Protein AF-A0AAV4TVP8-F1 (afdb_monomer)

Radius of gyration: 25.87 Å; Cα contacts (8 Å, |Δi|>4): 51; chains: 1; bounding box: 47×32×69 Å

Organism: Caerostris extrusa (NCBI:txid172846)

Solvent-accessible surface area (backbone atoms only — not comparable to full-atom values): 8384 Å² total; per-residue (Å²): 136,60,67,69,60,54,50,61,72,75,49,58,78,89,75,64,75,61,70,58,69,95,64,34,41,67,48,48,73,75,71,66,66,56,71,70,55,50,64,74,65,41,41,85,76,56,44,78,54,76,81,48,61,76,90,69,37,76,80,53,68,90,73,68,58,64,68,60,55,55,58,58,65,62,67,57,74,75,74,66,76,66,82,63,49,68,68,56,51,58,57,57,71,75,44,98,42,70,69,57,46,52,53,53,50,52,52,53,53,50,49,63,53,36,76,76,41,59,82,89,73,39,86,79,79,83,82,77,134

Structure (mmCIF, N/CA/C/O backbone):
data_AF-A0AAV4TVP8-F1
#
_entry.id   AF-A0AAV4TVP8-F1
#
loop_
_atom_site.group_PDB
_atom_site.id
_atom_site.type_symbol
_atom_site.label_atom_id
_atom_site.label_alt_id
_atom_site.label_comp_id
_atom_site.label_asym_id
_atom_site.label_entity_id
_atom_site.label_seq_id
_atom_site.pdbx_PDB_ins_code
_atom_site.Cartn_x
_atom_site.Cartn_y
_atom_site.Cartn_z
_atom_site.occupancy
_atom_site.B_iso_or_equiv
_atom_site.auth_seq_id
_atom_site.auth_comp_id
_atom_site.auth_asym_id
_atom_site.auth_atom_id
_atom_site.pdbx_PDB_model_num
ATOM 1 N N . MET A 1 1 ? -9.911 15.261 4.081 1.00 55.47 1 MET A N 1
ATOM 2 C CA . MET A 1 1 ? -10.388 14.686 5.358 1.00 55.47 1 MET A CA 1
ATOM 3 C C . MET A 1 1 ? -9.309 13.753 5.886 1.00 55.47 1 MET A C 1
ATOM 5 O O . MET A 1 1 ? -8.858 12.897 5.137 1.00 55.47 1 MET A O 1
ATOM 9 N N . ASN A 1 2 ? -8.816 13.964 7.107 1.00 81.38 2 ASN A N 1
ATOM 10 C CA . ASN A 1 2 ? -7.798 13.097 7.707 1.00 81.38 2 ASN A CA 1
ATOM 11 C C . ASN A 1 2 ? -8.477 12.205 8.751 1.00 81.38 2 ASN A C 1
ATOM 13 O O . ASN A 1 2 ? -8.675 12.636 9.884 1.00 81.38 2 ASN A O 1
ATOM 17 N N . ARG A 1 3 ? -8.822 10.974 8.355 1.00 81.94 3 ARG A N 1
ATOM 18 C CA . ARG A 1 3 ? -9.527 10.004 9.213 1.00 81.94 3 ARG A CA 1
ATOM 19 C C . ARG A 1 3 ? -8.770 9.708 10.511 1.00 81.94 3 ARG A C 1
ATOM 21 O O . ARG A 1 3 ? -9.388 9.481 11.539 1.00 81.94 3 ARG A O 1
ATOM 28 N N . VAL A 1 4 ? -7.435 9.782 10.496 1.00 84.25 4 VAL A N 1
ATOM 29 C CA . VAL A 1 4 ? -6.616 9.588 11.704 1.00 84.25 4 VAL A CA 1
ATOM 30 C C . VAL A 1 4 ? -6.852 10.712 12.710 1.00 84.25 4 VAL A C 1
ATOM 32 O O . VAL A 1 4 ? -6.947 10.455 13.904 1.00 84.25 4 VAL A O 1
ATOM 35 N N . LYS A 1 5 ? -6.962 11.962 12.243 1.00 88.94 5 LYS A N 1
ATOM 36 C CA . LYS A 1 5 ? -7.224 13.109 13.124 1.00 88.94 5 LYS A CA 1
ATOM 37 C C . LYS A 1 5 ? -8.613 13.017 13.758 1.00 88.94 5 LYS A C 1
ATOM 39 O O . LYS A 1 5 ? -8.738 13.280 14.944 1.00 88.94 5 LYS A O 1
ATOM 44 N N . GLU A 1 6 ? -9.611 12.618 12.977 1.00 90.25 6 GLU A N 1
ATOM 45 C CA . GLU A 1 6 ? -10.996 12.433 13.424 1.00 90.25 6 GLU A CA 1
ATOM 46 C C . GLU A 1 6 ? -11.118 11.338 14.495 1.00 90.25 6 GLU A C 1
ATOM 48 O O . GLU A 1 6 ? -11.623 11.602 15.585 1.00 90.25 6 GLU A O 1
ATOM 53 N N . ILE A 1 7 ? -10.557 10.149 14.242 1.00 86.38 7 ILE A N 1
ATOM 54 C CA . ILE A 1 7 ? -10.559 9.038 15.209 1.00 86.38 7 ILE A CA 1
ATOM 55 C C . ILE A 1 7 ? -9.861 9.454 16.510 1.00 86.38 7 ILE A C 1
ATOM 57 O O . ILE A 1 7 ? -10.394 9.232 17.593 1.00 86.38 7 ILE A O 1
ATOM 61 N N . ARG A 1 8 ? -8.703 10.122 16.417 1.00 88.69 8 ARG A N 1
ATOM 62 C CA . ARG A 1 8 ? -7.959 10.607 17.593 1.00 88.69 8 ARG A CA 1
ATOM 63 C C . ARG A 1 8 ? -8.659 11.737 18.345 1.00 88.69 8 ARG A C 1
ATOM 65 O O . ARG A 1 8 ? -8.335 11.952 19.502 1.00 88.69 8 ARG A O 1
ATOM 72 N N . SER A 1 9 ? -9.560 12.481 17.703 1.00 92.94 9 SER A N 1
ATOM 73 C CA . SER A 1 9 ? -10.373 13.494 18.389 1.00 92.94 9 SER A CA 1
ATOM 74 C C . SER A 1 9 ? -11.613 12.919 19.073 1.00 92.94 9 SER A C 1
ATOM 76 O O . SER A 1 9 ? -12.149 13.570 19.959 1.00 92.94 9 SER A O 1
ATOM 78 N N . GLY A 1 10 ? -12.075 11.734 18.657 1.00 91.88 10 GLY A N 1
ATOM 79 C CA . GLY A 1 10 ? -13.302 11.106 19.159 1.00 91.88 10 GLY A CA 1
ATOM 80 C C . GLY A 1 10 ? -13.091 9.848 20.004 1.00 91.88 10 GLY A C 1
ATOM 81 O O . GLY A 1 10 ? -14.073 9.219 20.381 1.00 91.88 10 GLY A O 1
ATOM 82 N N . SER A 1 11 ? -11.846 9.442 20.266 1.00 92.12 11 SER A N 1
ATOM 83 C CA . SER A 1 11 ? -11.536 8.251 21.063 1.00 92.12 11 SER A CA 1
ATOM 84 C C . SER A 1 11 ? -10.177 8.358 21.745 1.00 92.12 11 SER A C 1
ATOM 86 O O . SER A 1 11 ? -9.244 8.962 21.210 1.00 92.12 11 SER A O 1
ATOM 88 N N . GLU A 1 12 ? -10.060 7.718 22.902 1.00 90.31 12 GLU A N 1
ATOM 89 C CA . GLU A 1 12 ? -8.806 7.547 23.621 1.00 90.31 12 GLU A CA 1
ATOM 90 C C . GLU A 1 12 ? -8.069 6.287 23.143 1.00 90.31 12 GLU A C 1
ATOM 92 O O . GLU A 1 12 ? -8.711 5.273 22.854 1.00 90.31 12 GLU A O 1
ATOM 97 N N . PRO A 1 13 ? -6.723 6.278 23.122 1.00 85.50 13 PRO A N 1
ATOM 98 C CA . PRO A 1 13 ? -5.945 5.103 22.721 1.00 85.50 13 PRO A CA 1
ATOM 99 C C . PRO A 1 13 ? -6.262 3.833 23.524 1.00 85.50 13 PRO A C 1
ATOM 101 O O . PRO A 1 13 ? -6.108 2.730 23.013 1.00 85.50 13 PRO A O 1
ATOM 104 N N . LEU A 1 14 ? -6.710 3.986 24.774 1.00 83.50 14 LEU A N 1
ATOM 105 C CA . LEU A 1 14 ? -7.119 2.883 25.651 1.00 83.50 14 LEU A CA 1
ATOM 106 C C . LEU A 1 14 ? -8.388 2.166 25.165 1.00 83.50 14 LEU A C 1
ATOM 108 O O . LEU A 1 14 ? -8.618 1.027 25.548 1.00 83.50 14 LEU A O 1
ATOM 112 N N . GLN A 1 15 ? -9.194 2.814 24.323 1.00 84.25 15 GLN A N 1
ATOM 113 C CA . GLN A 1 15 ? -10.400 2.234 23.727 1.00 84.25 15 GLN A CA 1
ATOM 114 C C . GLN A 1 15 ? -10.089 1.441 22.446 1.00 84.25 15 GLN A C 1
ATOM 116 O O . GLN A 1 15 ? -10.993 0.893 21.817 1.00 84.25 15 GLN A O 1
ATOM 121 N N . TRP A 1 16 ? -8.831 1.428 21.990 1.00 85.12 16 TRP A N 1
ATOM 122 C CA . TRP A 1 16 ? -8.460 0.818 20.717 1.00 85.12 16 TRP A CA 1
ATOM 123 C C . TRP A 1 16 ? -8.091 -0.648 20.911 1.00 85.12 16 TRP A C 1
ATOM 125 O O . TRP A 1 16 ? -7.105 -0.974 21.569 1.00 85.12 16 TRP A O 1
ATOM 135 N N . ASN A 1 17 ? -8.845 -1.529 20.259 1.00 81.44 17 ASN A N 1
ATOM 136 C CA . ASN A 1 17 ? -8.593 -2.964 20.267 1.00 81.44 17 ASN A CA 1
ATOM 137 C C . ASN A 1 17 ? -7.906 -3.431 18.980 1.00 81.44 17 ASN A C 1
ATOM 139 O O . ASN A 1 17 ? -8.170 -2.933 17.882 1.00 81.44 17 ASN A O 1
ATOM 143 N N . TYR A 1 18 ? -7.019 -4.418 19.115 1.00 82.25 18 TYR A N 1
ATOM 144 C CA . TYR A 1 18 ? -6.442 -5.112 17.967 1.00 82.25 18 TYR A CA 1
ATOM 145 C C . TYR A 1 18 ? -7.471 -6.055 17.343 1.00 82.25 18 TYR A C 1
ATOM 147 O O . TYR A 1 18 ? -7.992 -6.940 18.018 1.00 82.25 18 TYR A O 1
ATOM 155 N N . VAL A 1 19 ? -7.691 -5.913 16.035 1.00 83.44 19 VAL A N 1
ATOM 156 C CA . VAL A 1 19 ? -8.491 -6.853 15.245 1.00 83.44 19 VAL A CA 1
ATOM 157 C C . VAL A 1 19 ? -7.549 -7.802 14.498 1.00 83.44 19 VAL A C 1
ATOM 159 O O . VAL A 1 19 ? -6.729 -7.332 13.703 1.00 83.44 19 VAL A O 1
ATOM 162 N N . PRO A 1 20 ? -7.661 -9.130 14.695 1.00 80.75 20 PRO A N 1
ATOM 163 C CA . PRO A 1 20 ? -6.912 -10.107 13.910 1.00 80.75 20 PRO A CA 1
ATOM 164 C C . PRO A 1 20 ? -7.110 -9.906 12.404 1.00 80.75 20 PRO A C 1
ATOM 166 O O . PRO A 1 20 ? -8.230 -9.701 11.941 1.00 80.75 20 PRO A O 1
ATOM 169 N N . GLY A 1 21 ? -6.038 -9.998 11.613 1.00 79.88 21 GLY A N 1
ATOM 170 C CA . GLY A 1 21 ? -6.089 -9.679 10.176 1.00 79.88 21 GLY A CA 1
ATOM 171 C C . GLY A 1 21 ? -7.087 -10.524 9.368 1.00 79.88 21 GLY A C 1
ATOM 172 O O . GLY A 1 21 ? -7.690 -10.031 8.423 1.00 79.88 21 GLY A O 1
ATOM 173 N N . ASN A 1 22 ? -7.327 -11.778 9.763 1.00 79.44 22 ASN A N 1
ATOM 174 C CA . ASN A 1 22 ? -8.356 -12.641 9.164 1.00 79.44 22 ASN A CA 1
ATOM 175 C C . ASN A 1 22 ? -9.794 -12.203 9.496 1.00 79.44 22 ASN A C 1
ATOM 177 O O . ASN A 1 22 ? -10.721 -12.590 8.787 1.00 79.44 22 ASN A O 1
ATOM 181 N N . LEU A 1 23 ? -9.970 -11.427 10.565 1.00 84.25 23 LEU A N 1
ATOM 182 C CA . LEU A 1 23 ? -11.240 -10.860 11.008 1.00 84.25 23 LEU A CA 1
ATOM 183 C C . LEU A 1 23 ? -11.400 -9.388 10.608 1.00 84.25 23 LEU A C 1
ATOM 185 O O . LEU A 1 23 ? -12.473 -8.841 10.837 1.00 84.25 23 LEU A O 1
ATOM 189 N N . ASN A 1 24 ? -10.376 -8.749 10.025 1.00 86.44 24 ASN A N 1
ATOM 190 C CA . ASN A 1 24 ? -10.429 -7.366 9.555 1.00 86.44 24 ASN A CA 1
ATOM 191 C C . ASN A 1 24 ? -10.893 -7.307 8.086 1.00 86.44 24 ASN A C 1
ATOM 193 O O . ASN A 1 24 ? -10.102 -7.590 7.185 1.00 86.44 24 ASN A O 1
ATOM 197 N N . PRO A 1 25 ? -12.129 -6.879 7.779 1.00 85.50 25 PRO A N 1
ATOM 198 C CA . PRO A 1 25 ? -12.591 -6.813 6.394 1.00 85.50 25 PRO A CA 1
ATOM 199 C C . PRO A 1 25 ? -11.820 -5.777 5.564 1.00 85.50 25 PRO A C 1
ATOM 201 O O . PRO A 1 25 ? -11.677 -5.944 4.353 1.00 85.50 25 PRO A O 1
ATOM 204 N N . ALA A 1 26 ? -11.262 -4.742 6.205 1.00 83.06 26 ALA A N 1
ATOM 205 C CA . ALA A 1 26 ? -10.460 -3.718 5.538 1.00 83.06 26 ALA A CA 1
ATOM 206 C C . ALA A 1 26 ? -9.089 -4.236 5.052 1.00 83.06 26 ALA A C 1
ATOM 208 O O . ALA A 1 26 ? -8.462 -3.588 4.210 1.00 83.06 26 ALA A O 1
ATOM 209 N N . ASP A 1 27 ? -8.638 -5.412 5.511 1.00 85.31 27 ASP A N 1
ATOM 210 C CA . ASP A 1 27 ? -7.427 -6.064 4.991 1.00 85.31 27 ASP A CA 1
ATOM 211 C C . ASP A 1 27 ? -7.609 -6.565 3.545 1.00 85.31 27 ASP A C 1
ATOM 213 O O . ASP A 1 27 ? -6.640 -6.655 2.791 1.00 85.31 27 ASP A O 1
ATOM 217 N N . LEU A 1 28 ? -8.841 -6.879 3.124 1.00 84.50 28 LEU A N 1
ATOM 218 C CA . LEU A 1 28 ? -9.124 -7.389 1.777 1.00 84.50 28 LEU A CA 1
ATOM 219 C C . LEU A 1 28 ? -8.756 -6.385 0.672 1.00 84.50 28 LEU A C 1
ATOM 221 O O . LEU A 1 28 ? -7.990 -6.752 -0.225 1.00 84.50 28 LEU A O 1
ATOM 225 N N . PRO A 1 29 ? -9.248 -5.129 0.696 1.00 81.25 29 PRO A N 1
ATOM 226 C CA . PRO A 1 29 ? -8.853 -4.147 -0.306 1.00 81.25 29 PRO A CA 1
ATOM 227 C C . PRO A 1 29 ? -7.387 -3.717 -0.166 1.00 81.25 29 PRO A C 1
ATOM 229 O O . PRO A 1 29 ? -6.764 -3.404 -1.176 1.00 81.25 29 PRO A O 1
ATOM 232 N N . SER A 1 30 ? -6.805 -3.727 1.041 1.00 82.69 30 SER A N 1
ATOM 233 C CA . SER A 1 30 ? -5.421 -3.270 1.250 1.00 82.69 30 SER A CA 1
ATOM 234 C C . SER A 1 30 ? -4.361 -4.266 0.759 1.00 82.69 30 SER A C 1
ATOM 236 O O . SER A 1 30 ? -3.280 -3.848 0.347 1.00 82.69 30 SER A O 1
ATOM 238 N N . ARG A 1 31 ? -4.666 -5.572 0.746 1.00 80.69 31 ARG A N 1
ATOM 239 C CA . ARG A 1 31 ? -3.764 -6.634 0.255 1.00 80.69 31 ARG A CA 1
ATOM 240 C C . ARG A 1 31 ? -3.886 -6.924 -1.242 1.00 80.69 31 ARG A C 1
ATOM 242 O O . ARG A 1 31 ? -3.049 -7.642 -1.781 1.00 80.69 31 ARG A O 1
ATOM 249 N N . GLY A 1 32 ? -4.903 -6.367 -1.896 1.00 81.38 32 GLY A N 1
ATOM 250 C CA . GLY A 1 32 ? -5.251 -6.675 -3.278 1.00 81.38 32 GLY A CA 1
ATOM 251 C C . GLY A 1 32 ? -6.013 -7.997 -3.377 1.00 81.38 32 GLY A C 1
ATOM 252 O O . GLY A 1 32 ? -5.470 -9.076 -3.154 1.00 81.38 32 GLY A O 1
ATOM 253 N N . CYS A 1 33 ? -7.292 -7.921 -3.733 1.00 85.00 33 CYS A N 1
ATOM 254 C CA . CYS A 1 33 ? -8.117 -9.088 -4.033 1.00 85.00 33 CYS A CA 1
ATOM 255 C C . CYS A 1 33 ? -8.996 -8.823 -5.261 1.00 85.00 33 CYS A C 1
ATOM 257 O O . CYS A 1 33 ? -9.055 -7.704 -5.772 1.00 85.00 33 CYS A O 1
ATOM 259 N N . SER A 1 34 ? -9.648 -9.870 -5.773 1.00 89.94 34 SER A N 1
ATOM 260 C CA . SER A 1 34 ? -10.523 -9.735 -6.940 1.00 89.94 34 SER A CA 1
ATOM 261 C C . SER A 1 34 ? -11.768 -8.898 -6.621 1.00 89.94 34 SER A C 1
ATOM 263 O O . SER A 1 34 ? -12.259 -8.902 -5.489 1.00 89.94 34 SER A O 1
ATOM 265 N N . VAL A 1 35 ? -12.333 -8.242 -7.638 1.00 87.81 35 VAL A N 1
ATOM 266 C CA . VAL A 1 35 ? -13.585 -7.472 -7.505 1.00 87.81 35 VAL A CA 1
ATOM 267 C C . VAL A 1 35 ? -14.723 -8.349 -6.968 1.00 87.81 35 VAL A C 1
ATOM 269 O O . VAL A 1 35 ? -15.436 -7.938 -6.055 1.00 87.81 35 VAL A O 1
ATOM 272 N N . ASN A 1 36 ? -14.838 -9.593 -7.445 1.00 91.81 36 ASN A N 1
ATOM 273 C CA . ASN A 1 36 ? -15.845 -10.540 -6.954 1.00 91.81 36 ASN A CA 1
ATOM 274 C C . ASN A 1 36 ? -15.673 -10.840 -5.458 1.00 91.81 36 ASN A C 1
ATOM 276 O O . ASN A 1 36 ? -16.660 -10.937 -4.727 1.00 91.81 36 ASN A O 1
ATOM 280 N N . THR A 1 37 ? -14.429 -10.949 -4.981 1.0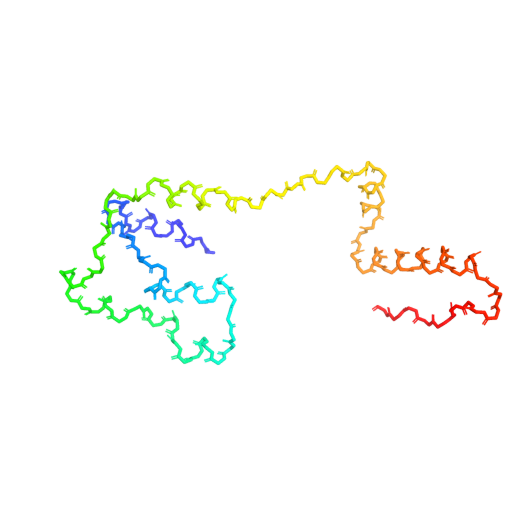0 87.88 37 THR A N 1
ATOM 281 C CA . THR A 1 37 ? -14.138 -11.142 -3.555 1.00 87.88 37 THR A CA 1
ATOM 282 C C . THR A 1 37 ? -14.585 -9.938 -2.730 1.00 87.88 37 THR A C 1
ATOM 284 O O . THR A 1 37 ? -15.215 -10.134 -1.693 1.00 87.88 37 THR A O 1
ATOM 287 N N . LEU A 1 38 ? -14.316 -8.712 -3.194 1.00 86.62 38 LEU A N 1
ATOM 288 C CA . LEU A 1 38 ? -14.724 -7.486 -2.498 1.00 86.62 38 LEU A CA 1
ATOM 289 C C . LEU A 1 38 ? -16.244 -7.378 -2.360 1.00 86.62 38 LEU A C 1
ATOM 291 O O . LEU A 1 38 ? -16.728 -7.050 -1.279 1.00 86.62 38 LEU A O 1
ATOM 295 N N . ILE A 1 39 ? -16.984 -7.681 -3.431 1.00 87.00 39 ILE A N 1
ATOM 296 C CA . ILE A 1 39 ? -18.452 -7.621 -3.435 1.00 87.00 39 ILE A CA 1
ATOM 297 C C . ILE A 1 39 ? -19.033 -8.686 -2.500 1.00 87.00 39 ILE A C 1
ATOM 299 O O . ILE A 1 39 ? -19.892 -8.387 -1.677 1.00 87.00 39 ILE A O 1
ATOM 303 N N . THR A 1 40 ? -18.532 -9.921 -2.583 1.00 86.88 40 THR A N 1
ATOM 304 C CA . THR A 1 40 ? -19.067 -11.050 -1.802 1.00 86.88 40 THR A CA 1
ATOM 305 C C . THR A 1 40 ? -18.792 -10.900 -0.307 1.00 86.88 40 THR A C 1
ATOM 307 O O . THR A 1 40 ? -19.633 -11.241 0.517 1.00 86.88 40 THR A O 1
ATOM 310 N N . ARG A 1 41 ? -17.610 -10.391 0.061 1.00 84.38 41 ARG A N 1
ATOM 311 C CA . ARG A 1 41 ? -17.188 -10.239 1.463 1.00 84.38 41 ARG A CA 1
ATOM 312 C C . ARG A 1 41 ? -17.739 -8.982 2.139 1.00 84.38 41 ARG A C 1
ATOM 314 O O . ARG A 1 41 ? -17.510 -8.835 3.332 1.00 84.38 41 ARG A O 1
ATOM 321 N N . ARG A 1 42 ? -18.402 -8.089 1.389 1.00 82.56 42 ARG A N 1
ATOM 322 C CA . ARG A 1 42 ? -19.014 -6.843 1.884 1.00 82.56 42 ARG A CA 1
ATOM 323 C C . ARG A 1 42 ? -18.113 -6.072 2.850 1.00 82.56 42 ARG A C 1
ATOM 325 O O . ARG A 1 42 ? -18.499 -5.720 3.957 1.00 82.56 42 ARG A O 1
ATOM 332 N N . TRP A 1 43 ? -16.881 -5.806 2.421 1.00 85.75 43 TRP A N 1
ATOM 333 C CA . TRP A 1 43 ? -15.825 -5.254 3.281 1.00 85.75 43 TRP A CA 1
ATOM 334 C C . TRP A 1 43 ? -16.177 -3.912 3.959 1.00 85.75 43 TRP A C 1
ATOM 336 O O . TRP A 1 43 ? -15.525 -3.531 4.928 1.00 85.75 43 TRP A O 1
ATOM 346 N N . TRP A 1 44 ? -17.190 -3.201 3.453 1.00 85.81 44 TRP A N 1
ATOM 347 C CA . TRP A 1 44 ? -17.702 -1.941 3.996 1.00 85.81 44 TRP A CA 1
ATOM 348 C C . TRP A 1 44 ? -18.731 -2.103 5.124 1.00 85.81 44 TRP A C 1
ATOM 350 O O . TRP A 1 44 ? -19.006 -1.120 5.803 1.00 85.81 44 TRP A O 1
ATOM 360 N N . GLU A 1 45 ? -19.301 -3.293 5.339 1.00 85.25 45 GLU A N 1
ATOM 361 C CA . GLU A 1 45 ? -20.275 -3.536 6.421 1.00 85.25 45 GLU A CA 1
ATOM 362 C C . GLU A 1 45 ? -19.602 -3.725 7.789 1.00 85.25 45 GLU A C 1
ATOM 364 O O . GLU A 1 45 ? -20.270 -3.715 8.817 1.00 85.25 45 GLU A O 1
ATOM 369 N N . GLY A 1 46 ? -18.272 -3.845 7.818 1.00 84.50 46 GLY A N 1
ATOM 370 C CA . GLY A 1 46 ? -17.540 -4.200 9.028 1.00 84.50 46 GLY A CA 1
ATOM 371 C C . GLY A 1 46 ? -17.663 -5.693 9.357 1.00 84.50 46 GLY A C 1
ATOM 372 O O . GLY A 1 46 ? -18.296 -6.458 8.626 1.00 84.50 46 GLY A O 1
ATOM 373 N N . PRO A 1 47 ? -16.959 -6.165 10.393 1.00 87.00 47 PRO A N 1
ATOM 374 C CA . PRO A 1 47 ? -17.028 -7.561 10.786 1.00 87.00 47 PRO A CA 1
ATOM 375 C C . PRO A 1 47 ? -18.306 -7.844 11.584 1.00 87.00 47 PRO A C 1
ATOM 377 O O . PRO A 1 47 ? -18.710 -7.033 12.408 1.00 87.00 47 PRO A O 1
ATOM 380 N N . ALA A 1 48 ? -18.899 -9.025 11.386 1.00 85.56 48 ALA A N 1
ATOM 381 C CA . ALA A 1 48 ? -20.164 -9.404 12.026 1.00 85.56 48 ALA A CA 1
ATOM 382 C C . ALA A 1 48 ? -20.125 -9.330 13.563 1.00 85.56 48 ALA A C 1
ATOM 384 O O . ALA A 1 48 ? -21.101 -8.937 14.180 1.00 85.56 48 ALA A O 1
ATOM 385 N N . TRP A 1 49 ? -18.984 -9.639 14.185 1.00 88.06 49 TRP A N 1
ATOM 386 C CA . TRP A 1 49 ? -18.847 -9.578 15.643 1.00 88.06 49 TRP A CA 1
ATOM 387 C C . TRP A 1 49 ? -18.975 -8.156 16.210 1.00 88.06 49 TRP A C 1
ATOM 389 O O . TRP A 1 49 ? -19.223 -8.009 17.397 1.00 88.06 49 TRP A O 1
ATOM 399 N N . LEU A 1 50 ? -18.830 -7.104 15.394 1.00 88.69 50 LEU A N 1
ATOM 400 C CA . LEU A 1 50 ? -18.916 -5.718 15.868 1.00 88.69 50 LEU A CA 1
ATOM 401 C C . LEU A 1 50 ? -20.339 -5.332 16.301 1.00 88.69 50 LEU A C 1
ATOM 403 O O . LEU A 1 50 ? -20.510 -4.367 17.039 1.00 88.69 50 LEU A O 1
ATOM 407 N N . THR A 1 51 ? -21.355 -6.059 15.827 1.00 88.81 51 THR A N 1
ATOM 408 C CA . THR A 1 51 ? -22.752 -5.868 16.242 1.00 88.81 51 THR A CA 1
ATOM 409 C C . THR A 1 51 ? -23.146 -6.718 17.446 1.00 88.81 51 THR A C 1
ATOM 411 O O . THR A 1 51 ? -24.254 -6.561 17.950 1.00 88.81 51 THR A O 1
ATOM 414 N N . GLU A 1 52 ? -22.270 -7.622 17.879 1.00 90.00 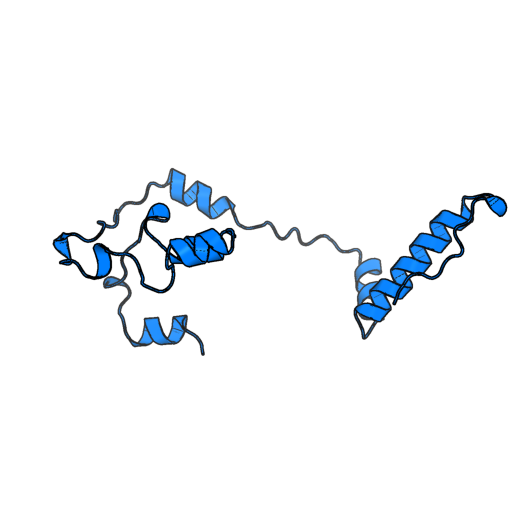52 GLU A N 1
ATOM 415 C CA . GLU A 1 52 ? -22.485 -8.482 19.041 1.00 90.00 52 GLU A CA 1
ATOM 416 C C . GLU A 1 52 ? -22.061 -7.769 20.334 1.00 90.00 52 GLU A C 1
ATOM 418 O O . GLU A 1 52 ? -21.419 -6.712 20.302 1.00 90.00 52 GLU A O 1
ATOM 423 N N . GLU A 1 53 ? -22.401 -8.368 21.476 1.00 90.69 53 GLU A N 1
ATOM 424 C CA . GLU A 1 53 ? -21.954 -7.922 22.801 1.00 90.69 53 GLU A CA 1
ATOM 425 C C . GLU A 1 53 ? -20.417 -7.840 22.879 1.00 90.69 53 GLU A C 1
ATOM 427 O O . GLU A 1 53 ? -19.711 -8.650 22.272 1.00 90.69 53 GLU A O 1
ATOM 432 N N . GLU A 1 54 ? -19.884 -6.857 23.617 1.00 87.44 54 GLU A N 1
ATOM 433 C CA . GLU A 1 54 ? -18.438 -6.578 23.689 1.00 87.44 54 GLU A CA 1
ATOM 434 C C . GLU A 1 54 ? -17.647 -7.781 24.232 1.00 87.44 54 GLU A C 1
ATOM 436 O O . GLU A 1 54 ? -16.514 -8.037 23.829 1.00 87.44 54 GLU A O 1
ATOM 441 N N . GLU A 1 55 ? -18.277 -8.593 25.077 1.00 87.25 55 GLU A N 1
ATOM 442 C CA . GLU A 1 55 ? -17.749 -9.845 25.617 1.00 87.25 55 GLU A CA 1
ATOM 443 C C . GLU A 1 55 ? -17.466 -10.899 24.535 1.00 87.25 55 GLU A C 1
ATOM 445 O O . GLU A 1 55 ? -16.638 -11.791 24.735 1.00 87.25 55 GLU A O 1
ATOM 450 N N . LEU A 1 56 ? -18.145 -10.807 23.388 1.00 86.81 56 LEU A N 1
ATOM 451 C CA . LEU A 1 56 ? -17.971 -11.694 22.235 1.00 86.81 56 LEU A CA 1
ATOM 452 C C . LEU A 1 56 ? -16.948 -11.155 21.230 1.00 86.81 56 LEU A C 1
ATOM 454 O O . LEU A 1 56 ? -16.634 -11.827 20.240 1.00 86.81 56 LEU A O 1
ATOM 458 N N . TRP A 1 57 ? -16.417 -9.953 21.457 1.00 89.19 57 TRP A N 1
ATOM 459 C CA . TRP A 1 57 ? -15.428 -9.367 20.568 1.00 89.19 57 TRP A CA 1
ATOM 460 C C . TRP A 1 57 ? -14.102 -10.131 20.664 1.00 89.19 57 TRP A C 1
ATOM 462 O O . TRP A 1 57 ? -13.755 -10.697 21.705 1.00 89.19 57 TRP A O 1
ATOM 472 N N . PRO A 1 58 ? -13.317 -10.174 19.574 1.00 84.81 58 PRO A N 1
ATOM 473 C CA . PRO A 1 58 ? -12.019 -10.822 19.600 1.00 84.81 58 PRO A CA 1
ATOM 474 C C . PRO A 1 58 ? -11.115 -10.143 20.633 1.00 84.81 58 PRO A C 1
ATOM 476 O O . PRO A 1 58 ? -10.758 -8.972 20.500 1.00 84.81 58 PRO A O 1
ATOM 479 N N . ILE A 1 59 ? -10.715 -10.908 21.648 1.00 77.06 59 ILE A N 1
ATOM 480 C CA . ILE A 1 59 ? -9.820 -10.433 22.701 1.00 77.06 59 ILE A CA 1
ATOM 481 C C . ILE A 1 59 ? -8.473 -10.086 22.071 1.00 77.06 59 ILE A C 1
ATOM 483 O O . ILE A 1 59 ? -7.801 -10.925 21.460 1.00 77.06 59 ILE A O 1
ATOM 487 N N . SER A 1 60 ? -8.063 -8.834 22.239 1.00 69.00 60 SER A N 1
ATOM 488 C CA . SER A 1 60 ? -6.734 -8.403 21.845 1.00 69.00 60 SER A CA 1
ATOM 489 C C . SER A 1 60 ? -5.706 -8.982 22.824 1.00 69.00 60 SER A C 1
ATOM 491 O O . SER A 1 60 ? -5.762 -8.758 24.032 1.00 69.00 60 SER A O 1
ATOM 493 N N . ASN A 1 61 ? -4.744 -9.762 22.322 1.00 65.88 61 ASN A N 1
ATOM 494 C CA . ASN A 1 61 ? -3.623 -10.201 23.151 1.00 65.88 61 ASN A CA 1
ATOM 495 C C . ASN A 1 61 ? -2.796 -8.970 23.546 1.00 65.88 61 ASN A C 1
ATOM 497 O O . ASN A 1 61 ? -2.030 -8.449 22.735 1.00 65.88 61 ASN A O 1
ATOM 501 N N . LEU A 1 62 ? -2.911 -8.541 24.808 1.00 64.12 62 LEU A N 1
ATOM 502 C CA . LEU A 1 62 ? -2.122 -7.439 25.381 1.00 64.12 62 LEU A CA 1
ATOM 503 C C . LEU A 1 62 ? -0.605 -7.710 25.336 1.00 64.12 62 LEU A C 1
ATOM 505 O O . LEU A 1 62 ? 0.203 -6.785 25.408 1.00 64.12 62 LEU A O 1
ATOM 509 N N . TYR A 1 63 ? -0.220 -8.978 25.170 1.00 70.12 63 TYR A N 1
ATOM 510 C CA . TYR A 1 63 ? 1.158 -9.433 25.020 1.00 70.12 63 TYR A CA 1
ATOM 511 C C . TYR A 1 63 ? 1.358 -10.064 23.637 1.00 70.12 63 TYR A C 1
ATOM 513 O O . TYR A 1 63 ? 1.291 -11.287 23.498 1.00 70.12 63 TYR A O 1
ATOM 521 N N . PRO 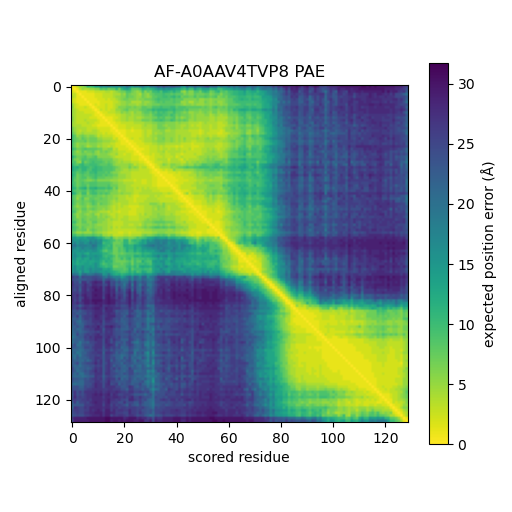A 1 64 ? 1.581 -9.255 22.587 1.00 71.12 64 PRO A N 1
ATOM 522 C CA . PRO A 1 64 ? 1.846 -9.787 21.259 1.00 71.12 64 PRO A CA 1
ATOM 523 C C . PRO A 1 64 ? 3.168 -10.566 21.247 1.00 71.12 64 PRO A C 1
ATOM 525 O O . PRO A 1 64 ? 4.145 -10.177 21.895 1.00 71.12 64 PRO A O 1
ATOM 528 N N . ASP A 1 65 ? 3.217 -11.658 20.480 1.00 79.69 65 ASP A N 1
ATOM 529 C CA . ASP A 1 65 ? 4.443 -12.438 20.302 1.00 79.69 65 ASP A CA 1
ATOM 530 C C . ASP A 1 65 ? 5.543 -11.549 19.699 1.00 79.69 65 ASP A C 1
ATOM 532 O O . ASP A 1 65 ? 5.439 -11.052 18.572 1.00 79.69 65 ASP A O 1
ATOM 536 N N . LYS A 1 66 ? 6.630 -11.365 20.457 1.00 78.62 66 LYS A N 1
ATOM 537 C CA . LYS A 1 66 ? 7.784 -10.554 20.050 1.00 78.62 66 LYS A CA 1
ATOM 538 C C . LYS A 1 66 ? 8.375 -11.024 18.721 1.00 78.62 66 LYS A C 1
ATOM 540 O O . LYS A 1 66 ? 8.867 -10.190 17.963 1.00 78.62 66 LYS A O 1
ATOM 54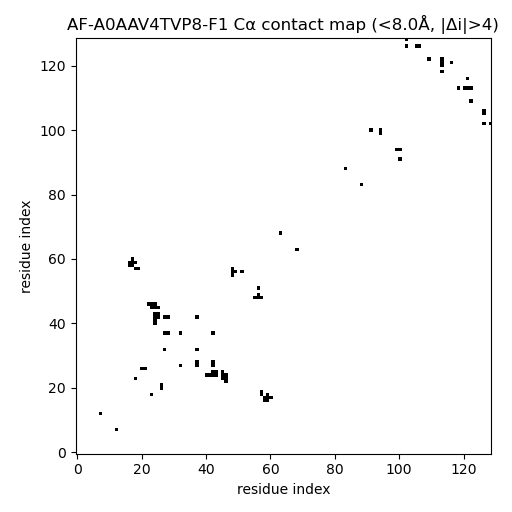5 N N . ASN A 1 67 ? 8.325 -12.321 18.419 1.00 80.06 67 ASN A N 1
ATOM 546 C CA . ASN A 1 67 ? 8.820 -12.870 17.160 1.00 80.06 67 ASN A CA 1
ATOM 547 C C . ASN A 1 67 ? 7.957 -12.419 15.979 1.00 80.06 67 ASN A C 1
ATOM 549 O O . ASN A 1 67 ? 8.503 -11.967 14.972 1.00 80.06 67 ASN A O 1
ATOM 553 N N . VAL A 1 68 ? 6.628 -12.455 16.126 1.00 75.88 68 VAL A N 1
ATOM 554 C CA . VAL A 1 68 ? 5.673 -11.985 15.107 1.00 75.88 68 VAL A CA 1
ATOM 555 C C . VAL A 1 68 ? 5.834 -10.482 14.875 1.00 75.88 68 VAL A C 1
ATOM 557 O O . VAL A 1 68 ? 6.020 -10.052 13.736 1.00 75.88 68 VAL A O 1
ATOM 560 N N . VAL A 1 69 ? 5.889 -9.689 15.950 1.00 75.44 69 VAL A N 1
ATOM 561 C CA . VAL A 1 69 ? 6.108 -8.233 15.872 1.00 75.44 69 VAL A CA 1
ATOM 562 C C . VAL A 1 69 ? 7.435 -7.905 15.176 1.00 75.44 69 VAL A C 1
ATOM 564 O O . VAL A 1 69 ? 7.507 -7.009 14.333 1.00 75.44 69 VAL A O 1
ATOM 567 N N . ASN A 1 70 ? 8.508 -8.630 15.501 1.00 77.12 70 ASN A N 1
ATOM 568 C CA . ASN A 1 70 ? 9.814 -8.426 14.876 1.00 77.12 70 ASN A CA 1
ATOM 569 C C . ASN A 1 70 ? 9.842 -8.861 13.405 1.00 77.12 70 ASN A C 1
ATOM 571 O O . ASN A 1 70 ? 10.549 -8.237 12.611 1.00 77.12 70 ASN A O 1
ATOM 575 N N . ALA A 1 71 ? 9.082 -9.890 13.023 1.00 73.88 71 ALA A N 1
ATOM 576 C CA . ALA A 1 71 ? 8.940 -10.306 11.632 1.00 73.88 71 ALA A CA 1
ATOM 577 C C . ALA A 1 71 ? 8.172 -9.261 10.804 1.00 73.88 71 ALA A C 1
ATOM 579 O O . ALA A 1 71 ? 8.552 -8.971 9.670 1.00 73.88 71 ALA A O 1
ATOM 580 N N . GLU A 1 72 ? 7.143 -8.635 11.378 1.00 70.38 72 GLU A N 1
ATOM 581 C CA . GLU A 1 72 ? 6.351 -7.597 10.712 1.00 70.38 72 GLU A CA 1
ATOM 582 C C . GLU A 1 72 ? 7.122 -6.276 10.556 1.00 70.38 72 GLU A C 1
ATOM 584 O O . GLU A 1 72 ? 7.111 -5.673 9.480 1.00 70.38 72 GLU A O 1
ATOM 589 N N . LYS A 1 73 ? 7.926 -5.891 11.562 1.00 65.62 73 LYS A N 1
ATOM 590 C CA . LYS A 1 73 ? 8.858 -4.745 11.474 1.00 65.62 73 LYS A CA 1
ATOM 591 C C . LYS A 1 73 ? 9.828 -4.832 10.287 1.00 65.62 73 LYS A C 1
ATOM 593 O O . LYS A 1 73 ? 10.326 -3.799 9.836 1.00 65.62 73 LYS A O 1
ATOM 598 N N . ARG A 1 74 ? 10.106 -6.037 9.771 1.00 55.31 74 ARG A N 1
ATOM 599 C CA . ARG A 1 74 ? 11.027 -6.262 8.642 1.00 55.31 74 ARG A CA 1
ATOM 600 C C . ARG A 1 74 ? 10.414 -5.976 7.271 1.00 55.31 74 ARG A C 1
ATOM 602 O O . ARG A 1 74 ? 11.159 -5.927 6.301 1.00 55.31 74 ARG A O 1
ATOM 609 N N . LYS A 1 75 ? 9.109 -5.697 7.174 1.00 52.97 75 LYS A N 1
ATOM 610 C CA . LYS A 1 75 ? 8.472 -5.228 5.930 1.00 52.97 75 LYS A CA 1
ATOM 611 C C . LYS A 1 75 ? 8.498 -3.710 5.770 1.00 52.97 75 LYS A C 1
ATOM 613 O O . LYS A 1 75 ? 7.653 -3.140 5.083 1.00 52.97 75 LYS A O 1
ATOM 618 N N . LYS A 1 76 ? 9.504 -3.027 6.322 1.00 47.94 76 LYS A N 1
ATOM 619 C CA . LYS A 1 76 ? 9.952 -1.820 5.631 1.00 47.94 76 LYS A CA 1
ATOM 620 C C . LYS A 1 76 ? 10.399 -2.320 4.268 1.00 47.94 76 LYS A C 1
ATOM 622 O O . LYS A 1 76 ? 11.397 -3.030 4.186 1.00 47.94 76 LYS A O 1
ATOM 627 N N . SER A 1 77 ? 9.646 -1.996 3.214 1.00 45.69 77 SER A N 1
ATOM 628 C CA . SER A 1 77 ? 10.280 -1.841 1.915 1.00 45.69 77 SER A CA 1
ATOM 629 C C . SER A 1 77 ? 11.506 -1.005 2.232 1.00 45.69 77 SER A C 1
ATOM 631 O O . SER A 1 77 ? 11.392 0.142 2.674 1.00 45.69 77 SER A O 1
ATOM 633 N N . VAL A 1 78 ? 12.679 -1.632 2.171 1.00 48.78 78 VAL A N 1
ATOM 634 C CA . VAL A 1 78 ? 13.885 -0.870 1.963 1.00 48.78 78 VAL A CA 1
ATOM 635 C C . VAL A 1 78 ? 13.562 -0.240 0.625 1.00 48.78 78 VAL A C 1
ATOM 637 O O . VAL A 1 78 ? 13.683 -0.873 -0.422 1.00 48.78 78 VAL A O 1
ATOM 640 N N . VAL A 1 79 ? 13.024 0.981 0.669 1.00 47.22 79 VAL A N 1
ATOM 641 C CA . VAL A 1 79 ? 13.232 1.927 -0.401 1.00 47.22 79 VAL A CA 1
ATOM 642 C C . VAL A 1 79 ? 14.733 2.047 -0.353 1.00 47.22 79 VAL A C 1
ATOM 644 O O . VAL A 1 79 ? 15.294 2.834 0.406 1.00 47.22 79 VAL A O 1
ATOM 647 N N . THR A 1 80 ? 15.396 1.127 -1.052 1.00 45.97 80 THR A N 1
ATOM 648 C CA . THR A 1 80 ? 16.766 1.308 -1.441 1.00 45.97 80 THR A CA 1
ATOM 649 C C . THR A 1 80 ? 16.661 2.653 -2.107 1.00 45.97 80 THR A C 1
ATOM 651 O O . THR A 1 80 ? 15.988 2.786 -3.132 1.0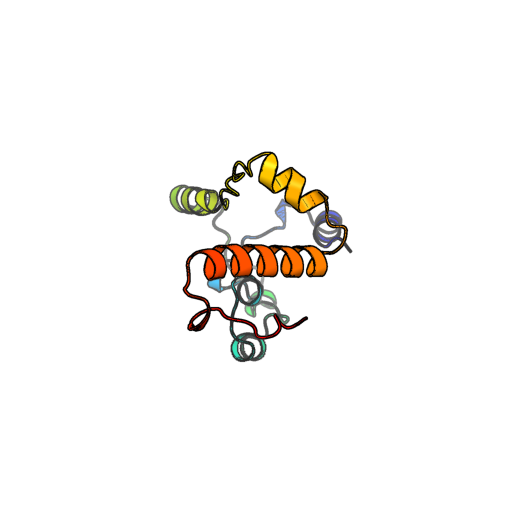0 45.97 80 THR A O 1
ATOM 654 N N . SER A 1 81 ? 17.196 3.680 -1.448 1.00 50.47 81 SER A N 1
ATOM 655 C CA . SER A 1 81 ? 17.616 4.870 -2.145 1.00 50.47 81 SER A CA 1
ATOM 656 C C . SER A 1 81 ? 18.587 4.307 -3.160 1.00 50.47 81 SER A C 1
ATOM 658 O O . SER A 1 81 ? 19.761 4.112 -2.858 1.00 50.47 81 SER A O 1
ATOM 660 N N . LEU A 1 82 ? 18.060 3.889 -4.315 1.00 56.59 82 LEU A N 1
ATOM 661 C CA . LEU A 1 82 ? 18.858 3.606 -5.476 1.00 56.59 82 LEU A CA 1
ATOM 662 C C . LEU A 1 82 ? 19.692 4.867 -5.549 1.00 56.59 82 LEU A C 1
ATOM 664 O O . LEU A 1 82 ? 19.136 5.970 -5.552 1.00 56.59 82 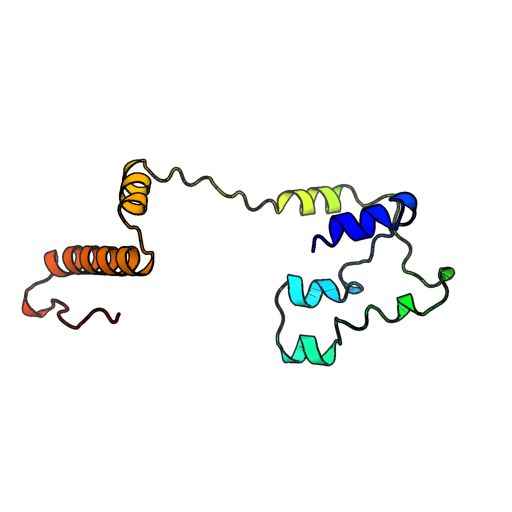LEU A O 1
ATOM 668 N N . PHE A 1 83 ? 21.007 4.717 -5.441 1.00 61.28 83 PHE A N 1
ATOM 669 C CA . PHE A 1 83 ? 21.916 5.790 -5.774 1.00 61.28 83 PHE A CA 1
ATOM 670 C C . PHE A 1 83 ? 21.672 6.026 -7.260 1.00 61.28 83 PHE A C 1
ATOM 672 O O . PHE A 1 83 ? 22.312 5.438 -8.127 1.00 61.28 83 PHE A O 1
ATOM 679 N N . VAL A 1 84 ? 20.609 6.777 -7.547 1.00 60.31 84 VAL A N 1
ATOM 680 C CA . VAL A 1 84 ? 20.282 7.287 -8.854 1.00 60.31 84 VAL A CA 1
ATOM 681 C C . VAL A 1 84 ? 21.460 8.189 -9.102 1.00 60.31 84 VAL A C 1
ATOM 683 O O . VAL A 1 84 ? 21.564 9.240 -8.473 1.00 60.31 84 VAL A O 1
ATOM 686 N N . SER A 1 85 ? 22.394 7.687 -9.908 1.00 77.75 85 SER A N 1
ATOM 687 C CA . SER A 1 85 ? 23.567 8.435 -10.323 1.00 77.75 85 SER A CA 1
ATOM 688 C C . SER A 1 85 ? 23.134 9.855 -10.670 1.00 77.75 85 SER A C 1
ATOM 690 O O . SER A 1 85 ? 22.069 10.024 -11.275 1.00 77.75 85 SER A O 1
ATOM 692 N N . ASP A 1 86 ? 23.926 10.856 -10.285 1.00 80.88 86 ASP A N 1
ATOM 693 C CA . ASP A 1 86 ? 23.579 12.263 -10.507 1.00 80.88 86 ASP A CA 1
ATOM 694 C C . ASP A 1 86 ? 23.170 12.516 -11.967 1.00 80.88 86 ASP A C 1
ATOM 696 O O . ASP A 1 86 ? 22.188 13.207 -12.217 1.00 80.88 86 ASP A O 1
ATOM 700 N N . TYR A 1 87 ? 23.774 11.794 -12.918 1.00 82.62 87 TYR A N 1
ATOM 701 C CA . TYR A 1 87 ? 23.389 11.790 -14.332 1.00 82.62 87 TYR A CA 1
ATOM 702 C C . TYR A 1 87 ? 21.932 11.392 -14.600 1.00 82.62 87 TYR A C 1
ATOM 704 O O . TYR A 1 87 ? 21.254 12.016 -15.414 1.00 82.62 87 TYR A O 1
ATOM 712 N N . VAL A 1 88 ? 21.427 10.345 -13.943 1.00 84.12 88 VAL A N 1
ATOM 713 C CA . VAL A 1 88 ? 20.038 9.898 -14.118 1.00 84.12 88 VAL A CA 1
ATOM 714 C C . VAL A 1 88 ? 19.093 10.920 -13.495 1.00 84.12 88 VAL A C 1
ATOM 716 O O . VAL A 1 88 ? 18.077 11.250 -14.100 1.00 84.12 88 VAL A O 1
ATOM 719 N N . ARG A 1 89 ? 19.435 11.479 -12.328 1.00 84.88 89 ARG A N 1
ATOM 720 C CA . ARG A 1 89 ? 18.627 12.529 -11.695 1.00 84.88 89 ARG A CA 1
ATOM 721 C C . ARG A 1 89 ? 18.560 13.778 -12.571 1.00 84.88 89 ARG A C 1
ATOM 723 O O . ARG A 1 89 ? 17.461 14.253 -12.845 1.00 84.88 89 ARG A O 1
ATOM 730 N N . GLU A 1 90 ? 19.706 14.273 -13.031 1.00 87.44 90 GLU A N 1
ATOM 731 C CA . GLU A 1 90 ? 19.801 15.415 -13.943 1.00 87.44 90 GLU A CA 1
ATOM 732 C C . GLU A 1 90 ? 19.028 15.173 -15.238 1.00 87.44 90 GLU A C 1
ATOM 734 O O . GLU A 1 90 ? 18.331 16.060 -15.722 1.00 87.44 90 GLU A O 1
ATOM 739 N N . PHE A 1 91 ? 19.093 13.962 -15.791 1.00 88.44 91 PHE A N 1
ATOM 740 C CA . PHE A 1 91 ? 18.321 13.609 -16.976 1.00 88.44 91 PHE A CA 1
ATOM 741 C C . PHE A 1 91 ? 16.809 13.679 -16.722 1.00 88.44 91 PHE A C 1
ATOM 743 O O . PHE A 1 91 ? 16.087 14.270 -17.524 1.00 88.44 91 PHE A O 1
ATOM 750 N N . LEU A 1 92 ? 16.329 13.132 -15.600 1.00 88.69 92 LEU A N 1
ATOM 751 C CA . LEU A 1 92 ? 14.903 13.110 -15.260 1.00 88.69 92 LEU A CA 1
ATOM 752 C C . LEU A 1 92 ? 14.323 14.522 -15.083 1.00 88.69 92 LEU A C 1
ATOM 754 O O . LEU A 1 92 ? 13.244 14.804 -15.600 1.00 88.69 92 LEU A O 1
ATOM 758 N N . ILE A 1 93 ? 15.043 15.427 -14.408 1.00 90.25 93 ILE A N 1
ATOM 759 C CA . ILE A 1 93 ? 14.549 16.786 -14.111 1.00 90.25 93 ILE A CA 1
ATOM 760 C C . ILE A 1 93 ? 14.519 17.724 -15.328 1.00 90.25 93 ILE A C 1
ATOM 762 O O . ILE A 1 93 ? 13.903 18.785 -15.267 1.00 90.25 93 ILE A O 1
ATOM 766 N N . ARG A 1 94 ? 15.145 17.354 -16.455 1.00 91.44 94 ARG A N 1
ATOM 767 C CA . ARG A 1 94 ? 15.120 18.152 -17.699 1.00 91.44 94 ARG A CA 1
ATOM 768 C C . ARG A 1 94 ? 13.775 18.111 -18.423 1.00 91.44 94 ARG A C 1
ATOM 770 O O . ARG A 1 94 ? 13.576 18.856 -19.385 1.00 91.44 94 ARG A O 1
ATOM 777 N N . PHE A 1 95 ? 12.857 17.250 -17.991 1.00 91.75 95 PHE A N 1
ATOM 778 C CA . PHE A 1 95 ? 11.545 17.089 -18.602 1.00 91.75 95 PHE A CA 1
ATOM 779 C C . PHE A 1 95 ? 10.449 17.575 -17.659 1.00 91.75 95 PHE A C 1
ATOM 781 O O . PHE A 1 95 ? 10.294 17.079 -16.551 1.00 91.75 95 PHE A O 1
ATOM 788 N N . SER A 1 96 ? 9.632 18.510 -18.141 1.00 89.94 96 SER A N 1
ATOM 789 C CA . SER A 1 96 ? 8.446 19.003 -17.432 1.00 89.94 96 SER A CA 1
ATOM 790 C C . SER A 1 96 ? 7.205 18.117 -17.611 1.00 89.94 96 SER A C 1
ATOM 792 O O . SER A 1 96 ? 6.168 18.392 -17.019 1.00 89.94 96 SER A O 1
ATOM 794 N N . SER A 1 97 ? 7.290 17.064 -18.433 1.00 91.88 97 SER A N 1
ATOM 795 C CA . SER A 1 97 ? 6.205 16.113 -18.693 1.00 91.88 97 SER A CA 1
ATOM 796 C C . SER A 1 97 ? 6.739 14.685 -18.671 1.00 91.88 97 SER A C 1
ATOM 798 O O . SER A 1 97 ? 7.735 14.372 -19.331 1.00 91.88 97 SER A O 1
ATOM 800 N N . PHE A 1 98 ? 6.038 13.817 -17.941 1.00 88.50 98 PHE A N 1
ATOM 801 C CA . PHE A 1 98 ? 6.351 12.395 -17.862 1.00 88.50 98 PHE A CA 1
ATOM 802 C C . PHE A 1 98 ? 6.246 11.712 -19.232 1.00 88.50 98 PHE A C 1
ATOM 804 O O . PHE A 1 98 ? 7.145 10.975 -19.625 1.00 88.50 98 PHE A O 1
ATOM 811 N N . GLU A 1 99 ? 5.218 12.031 -20.019 1.00 90.62 99 GLU A N 1
ATOM 812 C CA . GLU A 1 99 ? 5.057 11.495 -21.377 1.00 90.62 99 GLU A CA 1
ATOM 813 C C . GLU A 1 99 ? 6.236 11.877 -22.282 1.00 90.62 99 GLU A C 1
ATOM 815 O O . GLU A 1 99 ? 6.738 11.061 -23.058 1.00 90.62 99 GLU A O 1
ATOM 820 N N . LYS A 1 100 ? 6.740 13.113 -22.151 1.00 89.62 100 LYS A N 1
ATOM 821 C CA . LYS A 1 100 ? 7.913 13.574 -22.905 1.00 89.62 100 LYS A CA 1
ATOM 822 C C . LYS A 1 100 ? 9.176 12.808 -22.504 1.00 89.62 100 LYS A C 1
ATOM 824 O O . LYS A 1 100 ? 9.939 12.414 -23.385 1.00 89.62 100 LYS A O 1
ATOM 829 N N . LEU A 1 101 ? 9.376 12.571 -21.206 1.00 93.50 101 LEU A N 1
ATOM 830 C CA . LEU A 1 101 ? 10.480 11.758 -20.691 1.00 93.50 101 LEU A CA 1
ATOM 831 C C . LEU A 1 101 ? 10.436 10.333 -21.262 1.00 93.50 101 LEU A C 1
ATOM 833 O O . LEU A 1 101 ? 11.448 9.850 -21.778 1.00 93.50 101 LEU A O 1
ATOM 837 N N . ILE A 1 102 ? 9.274 9.677 -21.206 1.00 91.81 102 ILE A N 1
ATOM 838 C CA . ILE A 1 102 ? 9.091 8.317 -21.728 1.00 91.81 102 ILE A CA 1
ATOM 839 C C . ILE A 1 102 ? 9.403 8.273 -23.223 1.00 91.81 102 ILE A C 1
ATOM 841 O O . ILE A 1 102 ? 10.210 7.450 -23.657 1.00 91.81 102 ILE A O 1
ATOM 845 N N . ARG A 1 103 ? 8.850 9.209 -24.001 1.00 91.25 103 ARG A N 1
ATOM 846 C CA . ARG A 1 103 ? 9.064 9.285 -25.451 1.00 91.25 103 ARG A CA 1
ATOM 847 C C . ARG A 1 103 ? 10.542 9.435 -25.802 1.00 91.25 103 ARG A C 1
ATOM 849 O O . ARG A 1 103 ? 11.054 8.679 -26.625 1.00 91.25 103 ARG A O 1
ATOM 856 N N . VAL A 1 104 ? 11.248 10.379 -25.175 1.00 92.25 104 VAL A N 1
ATOM 857 C CA . VAL A 1 104 ? 12.679 10.605 -25.444 1.00 92.25 104 VAL A CA 1
ATOM 858 C C . VAL A 1 104 ? 13.514 9.392 -25.042 1.00 92.25 104 VAL A C 1
ATOM 860 O O . VAL A 1 104 ? 14.369 8.958 -25.814 1.00 92.25 104 VAL A O 1
ATOM 863 N N . THR A 1 105 ? 13.225 8.790 -23.888 1.00 92.88 105 THR A N 1
ATOM 864 C CA . THR A 1 105 ? 13.930 7.588 -23.423 1.00 92.88 105 THR A CA 1
ATOM 865 C C . THR A 1 105 ? 13.724 6.415 -24.386 1.00 92.88 105 THR A C 1
ATOM 867 O O . THR A 1 105 ? 14.686 5.736 -24.749 1.00 92.88 105 THR A O 1
ATOM 870 N N . ALA A 1 106 ? 12.499 6.211 -24.880 1.00 92.31 106 ALA A N 1
ATOM 871 C CA . ALA A 1 106 ? 12.187 5.175 -25.861 1.00 92.31 106 ALA A CA 1
ATOM 872 C C . ALA A 1 106 ? 12.956 5.373 -27.181 1.00 92.31 106 ALA A C 1
ATOM 874 O O . ALA A 1 106 ? 13.519 4.415 -27.720 1.00 92.31 106 ALA A O 1
ATOM 875 N N . TRP A 1 107 ? 13.058 6.614 -27.671 1.00 92.88 107 TRP A N 1
ATOM 876 C CA . TRP A 1 107 ? 13.868 6.940 -28.849 1.00 92.88 107 TRP A CA 1
ATOM 877 C C . TRP A 1 107 ? 15.365 6.697 -28.626 1.00 92.88 107 TRP A C 1
ATOM 879 O O . TRP A 1 107 ? 16.015 6.123 -29.502 1.00 92.88 107 TRP A O 1
ATOM 889 N N . MET A 1 108 ? 15.911 7.065 -27.461 1.00 93.69 108 MET A N 1
ATOM 890 C CA . MET A 1 108 ? 17.314 6.793 -27.114 1.00 93.69 108 MET A CA 1
ATOM 891 C C . MET A 1 108 ? 17.610 5.290 -27.110 1.00 93.69 108 MET A C 1
ATOM 893 O O . MET A 1 108 ? 18.582 4.848 -27.722 1.00 93.69 108 MET A O 1
ATOM 897 N N . ILE A 1 109 ? 16.745 4.487 -26.482 1.00 93.00 109 ILE A N 1
ATOM 898 C CA . ILE A 1 109 ? 16.880 3.023 -26.448 1.00 93.00 109 ILE A CA 1
ATOM 899 C C . ILE A 1 109 ? 16.834 2.445 -27.867 1.00 93.00 109 ILE A C 1
ATOM 901 O O . ILE A 1 109 ? 17.681 1.629 -28.239 1.00 93.00 109 ILE A O 1
ATOM 905 N N . ARG A 1 110 ? 15.873 2.891 -28.682 1.00 92.88 110 ARG A N 1
ATOM 906 C CA . ARG A 1 110 ? 15.724 2.454 -30.073 1.00 92.88 11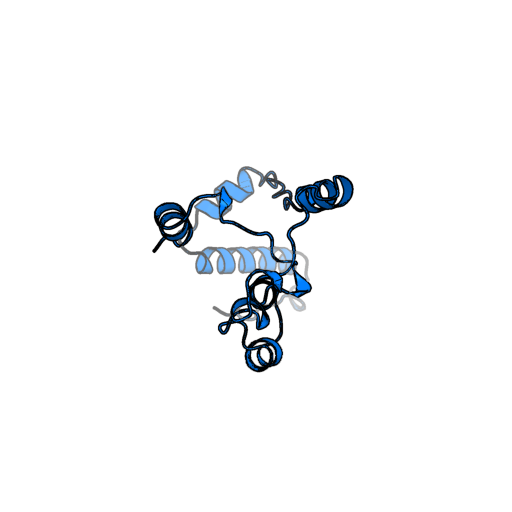0 ARG A CA 1
ATOM 907 C C . ARG A 1 110 ? 16.951 2.782 -30.915 1.00 92.88 110 ARG A C 1
ATOM 909 O O . ARG A 1 110 ? 17.415 1.921 -31.660 1.00 92.88 110 ARG A O 1
ATOM 916 N N . PHE A 1 111 ? 17.488 3.992 -30.779 1.00 94.00 111 PHE A N 1
ATOM 917 C CA . PHE A 1 111 ? 18.723 4.394 -31.442 1.00 94.00 111 PHE A CA 1
ATOM 918 C C . PHE A 1 111 ? 19.884 3.485 -31.028 1.00 94.00 111 PHE A C 1
ATOM 920 O O . PHE A 1 111 ? 20.500 2.863 -31.888 1.00 94.00 111 PHE A O 1
ATOM 927 N N . CYS A 1 112 ? 20.122 3.316 -29.723 1.00 95.25 112 CYS A N 1
ATOM 928 C CA . CYS A 1 112 ? 21.181 2.447 -29.204 1.00 95.25 112 CYS A CA 1
ATOM 929 C C . CYS A 1 112 ? 21.077 1.005 -29.721 1.00 95.25 112 CYS A C 1
ATOM 931 O O . CYS A 1 112 ? 22.100 0.375 -29.993 1.00 95.25 112 CYS A O 1
ATOM 933 N N . ARG A 1 113 ? 19.854 0.481 -29.878 1.00 94.56 113 ARG A N 1
ATOM 934 C CA . ARG A 1 113 ? 19.616 -0.849 -30.451 1.00 94.56 113 ARG A CA 1
ATOM 935 C C . ARG A 1 113 ? 19.912 -0.881 -31.949 1.00 94.56 113 ARG A C 1
ATOM 937 O O . ARG A 1 113 ? 20.684 -1.720 -32.396 1.00 94.56 113 ARG A O 1
ATOM 944 N N . ASN A 1 114 ? 19.331 0.036 -32.718 1.00 95.12 114 ASN A N 1
ATOM 945 C CA . ASN A 1 114 ? 19.474 0.080 -34.175 1.00 95.12 114 ASN A CA 1
ATOM 946 C C . ASN A 1 114 ? 20.907 0.375 -34.634 1.00 95.12 114 ASN A C 1
ATOM 948 O O . ASN A 1 114 ? 21.315 -0.115 -35.685 1.00 95.12 114 ASN A O 1
ATOM 952 N N . SER A 1 115 ? 21.680 1.137 -33.859 1.00 95.25 115 SER A N 1
ATOM 953 C CA . SER A 1 115 ? 23.088 1.436 -34.153 1.00 95.25 115 SER A CA 1
ATOM 954 C C . SER A 1 115 ? 23.989 0.200 -34.114 1.00 95.25 115 SER A C 1
ATOM 956 O O . SER A 1 115 ? 25.075 0.229 -34.683 1.00 95.25 115 SER A O 1
ATOM 958 N N . LYS A 1 116 ? 23.537 -0.894 -33.487 1.00 94.75 116 LYS A N 1
ATOM 959 C CA . LYS A 1 116 ? 24.236 -2.189 -33.454 1.00 94.75 116 LYS A CA 1
ATOM 960 C C . LYS A 1 116 ? 23.764 -3.161 -34.542 1.00 94.75 116 LYS A C 1
ATOM 962 O O . LYS A 1 116 ? 24.275 -4.271 -34.614 1.00 94.75 116 LYS A O 1
ATOM 967 N N . LEU A 1 117 ? 22.770 -2.777 -35.345 1.00 94.12 117 LEU A N 1
ATOM 968 C CA . LEU A 1 117 ? 22.146 -3.632 -36.352 1.00 94.12 117 LEU A CA 1
ATOM 969 C C . LEU A 1 117 ? 22.475 -3.149 -37.768 1.00 94.12 117 LEU A C 1
ATOM 971 O O . LEU A 1 117 ? 22.564 -1.941 -38.041 1.00 94.12 117 LEU A O 1
ATOM 975 N N . GLU A 1 118 ? 22.575 -4.107 -38.690 1.00 92.44 118 GLU A N 1
ATOM 976 C CA . GLU A 1 118 ? 22.572 -3.822 -40.122 1.00 92.44 118 GLU A CA 1
ATOM 977 C C . GLU A 1 118 ? 21.297 -3.084 -40.525 1.00 92.44 118 GLU A C 1
ATOM 979 O O . GLU A 1 118 ? 20.237 -3.247 -39.918 1.00 92.44 118 GLU A O 1
ATOM 984 N N . LYS A 1 119 ? 21.396 -2.254 -41.567 1.00 89.00 119 LYS A N 1
ATOM 985 C CA . LYS A 1 119 ? 20.324 -1.336 -41.973 1.00 89.00 119 LYS A CA 1
ATOM 986 C C . LYS A 1 119 ? 18.995 -2.054 -42.251 1.00 89.00 119 LYS A C 1
ATOM 988 O O . LYS A 1 119 ? 17.952 -1.491 -41.936 1.00 89.00 119 LYS A O 1
ATOM 993 N N . SER A 1 120 ? 19.046 -3.275 -42.785 1.00 91.38 120 SER A N 1
ATOM 994 C CA . SER A 1 120 ? 17.899 -4.146 -43.082 1.00 91.38 120 SER A CA 1
ATOM 995 C C . SER A 1 120 ? 17.153 -4.636 -41.835 1.00 91.38 120 SER A C 1
ATOM 997 O O . SER A 1 120 ? 15.946 -4.838 -41.893 1.00 91.38 120 SER A O 1
ATOM 999 N N . CYS A 1 121 ? 17.843 -4.784 -40.703 1.00 90.94 121 CYS A N 1
ATOM 1000 C CA . CYS A 1 121 ? 17.281 -5.295 -39.448 1.00 90.94 121 CYS A CA 1
ATOM 1001 C C . CYS A 1 121 ? 16.846 -4.178 -38.484 1.00 90.94 121 CYS A C 1
ATOM 1003 O O . CYS A 1 121 ? 16.410 -4.452 -37.363 1.00 90.94 121 CYS A O 1
ATOM 1005 N N . ARG A 1 122 ? 17.005 -2.905 -38.873 1.00 92.19 122 ARG A N 1
ATOM 1006 C CA . ARG A 1 122 ? 16.641 -1.760 -38.030 1.00 92.19 122 ARG A CA 1
ATOM 1007 C C . ARG A 1 122 ? 15.136 -1.617 -37.956 1.00 92.19 122 ARG A C 1
ATOM 1009 O O . ARG A 1 122 ? 14.433 -1.639 -38.958 1.00 92.19 122 ARG A O 1
ATOM 1016 N N . VAL A 1 123 ? 14.656 -1.361 -36.752 1.00 89.94 123 VAL A N 1
ATOM 1017 C CA . VAL A 1 123 ? 13.237 -1.128 -36.514 1.00 89.94 123 VAL A CA 1
ATOM 1018 C C . VAL A 1 123 ? 12.950 0.351 -36.785 1.00 89.94 123 VAL A C 1
ATOM 1020 O O . VAL A 1 123 ? 13.601 1.223 -36.196 1.00 89.94 123 VAL A O 1
ATOM 1023 N N . THR A 1 124 ? 12.005 0.670 -37.686 1.00 86.75 124 THR A N 1
ATOM 1024 C CA . THR A 1 124 ? 11.676 2.048 -38.161 1.00 86.75 124 THR A CA 1
ATOM 1025 C C . THR A 1 124 ? 10.206 2.486 -37.992 1.00 86.75 124 THR A C 1
ATOM 1027 O O . THR A 1 124 ? 9.893 3.636 -38.278 1.00 86.75 124 THR A O 1
ATOM 1030 N N . ASP A 1 125 ? 9.333 1.624 -37.462 1.00 86.31 125 ASP A N 1
ATOM 1031 C CA . ASP A 1 125 ? 7.966 1.955 -37.025 1.00 86.31 125 ASP A CA 1
ATOM 1032 C C . ASP A 1 125 ? 7.869 3.099 -35.987 1.00 86.31 125 ASP A C 1
ATOM 1034 O O . ASP A 1 125 ? 8.824 3.462 -35.301 1.00 86.31 125 ASP A O 1
ATOM 1038 N N . ILE A 1 126 ? 6.681 3.684 -35.859 1.00 80.75 126 ILE A N 1
ATOM 1039 C CA . ILE A 1 126 ? 6.430 4.771 -34.910 1.00 80.75 126 ILE A CA 1
ATOM 1040 C C . ILE A 1 126 ? 6.373 4.192 -33.493 1.00 80.75 126 ILE A C 1
ATOM 1042 O O . ILE A 1 126 ? 5.600 3.280 -33.221 1.00 80.75 126 ILE A O 1
ATOM 1046 N N . LEU A 1 127 ? 7.158 4.760 -32.574 1.00 77.31 127 LEU A N 1
ATOM 1047 C CA . LEU A 1 127 ? 6.917 4.581 -31.143 1.00 77.31 127 LEU A CA 1
ATOM 1048 C C . LEU A 1 127 ? 5.617 5.332 -30.811 1.00 77.31 127 LEU A C 1
ATOM 1050 O O . LEU A 1 127 ? 5.588 6.561 -30.898 1.00 77.31 127 LEU A O 1
ATOM 1054 N N . THR A 1 128 ? 4.540 4.589 -30.548 1.00 66.62 128 THR A N 1
ATOM 1055 C CA . THR A 1 128 ? 3.177 5.088 -30.277 1.00 66.62 128 THR A CA 1
ATOM 1056 C C . THR A 1 128 ? 3.180 6.178 -29.183 1.00 66.62 128 THR A C 1
ATOM 1058 O O . THR A 1 128 ? 4.087 6.159 -28.346 1.00 66.62 128 THR A O 1
ATOM 1061 N N . PRO A 1 129 ? 2.237 7.152 -29.207 1.00 56.75 129 PRO A N 1
ATOM 1062 C CA . PRO A 1 129 ? 2.283 8.356 -28.373 1.00 56.75 129 PRO A CA 1
ATOM 1063 C C . PRO A 1 129 ? 2.311 8.113 -26.871 1.00 56.75 129 PRO A C 1
ATOM 1065 O O . PRO A 1 129 ? 1.673 7.147 -26.405 1.00 56.75 129 PRO A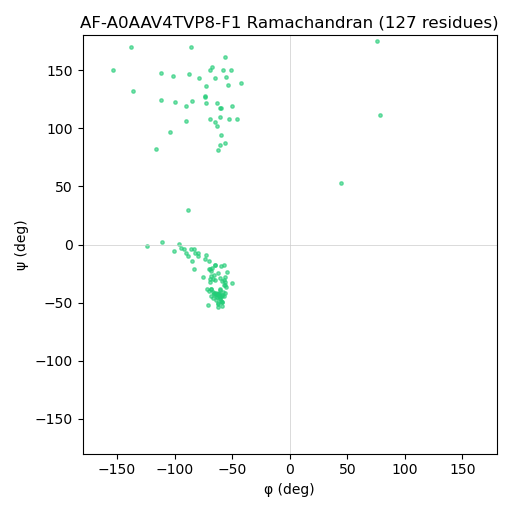 O 1
#

Sequence (129 aa):
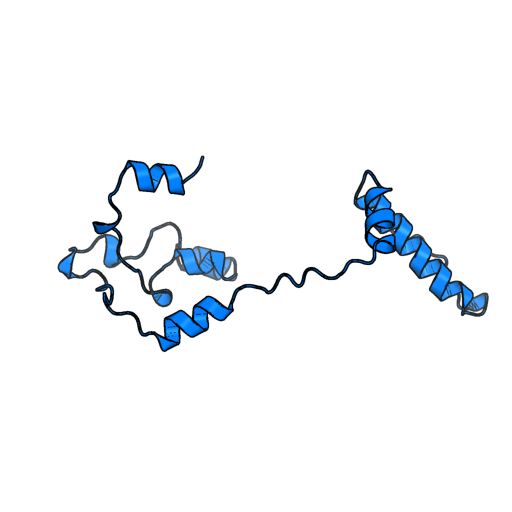MNRVKEIRSGSEPLQWNYVPGNLNPADLPSRGCSVNTLITRRWWEGPAWLTEEEELWPISNLYPDKNVVNAEKRKKSVVTSLFVSDYVREFLIRFSSFEKLIRVTAWMIRFCRNSKLEKSCRVTDILTP

pLDDT: mean 82.22, std 11.95, range [45.69, 95.25]

Mean predicted aligned error: 15.78 Å

Foldseek 3Di:
DDVVVVCVVVDDPVPDADDDLVQQLVNDVVVDDDPVCCVVSVNVVHGPCVPPDPVSDPHHDPDDDPVVVVVVVVPPPPPVPPPCDVVNVVLVVVDPDPVVSVQVVVVVVLCVVQVPDDPVPRDDDDPDD

Secondary structure (DSSP, 8-state):
--HHHHHHHH--GGGPPPPPGGG-TTHHHHH---HHHHHHHTTTS--GGGGS-GGGSPPP-SS--HHHHHHHHTT----------HHHHHHHHT-S-HHHHHHHHHHHHHHHHHTTS-GGG---S----